Protein AF-A0A0P9JF90-F1 (afdb_monomer)

Foldseek 3Di:
DDDDDDDPPPPVPDPPCPPPDPPPPDCCPPPPHPVVVVVVVVVVVVVVVVVVVVVVVVD

Organism: NCBI:txid251702

Secondary structure (DSSP, 8-state):
-------S-----S------------GGGSTT-HHHHHHHHHHHHHHHHHHHHHHHHH-

Solvent-accessible surface area (backbone atoms only — not comparable to full-atom values): 3975 Å² total; per-residue (Å²): 136,83,89,88,79,79,77,85,80,73,66,81,84,59,86,81,73,74,76,76,66,73,78,71,68,55,76,75,67,40,89,87,14,71,58,54,58,49,51,54,51,51,53,51,52,53,50,50,54,52,49,51,55,53,50,64,74,73,107

pLDDT: mean 75.44, std 15.05, range [40.75, 97.69]

Structure (mmCIF, N/CA/C/O backbone):
data_AF-A0A0P9JF90-F1
#
_entry.id   AF-A0A0P9JF90-F1
#
loop_
_atom_site.group_PDB
_atom_site.id
_atom_site.type_symbol
_atom_site.label_atom_id
_atom_site.label_alt_id
_atom_site.label_comp_id
_atom_site.label_asym_id
_atom_site.label_entity_id
_atom_site.label_seq_id
_atom_site.pdbx_PDB_ins_code
_atom_site.Cartn_x
_atom_site.Cartn_y
_atom_site.Cartn_z
_atom_site.occupancy
_atom_site.B_iso_or_equiv
_atom_site.auth_seq_id
_atom_site.auth_comp_id
_atom_site.auth_asym_id
_atom_site.auth_atom_id
_atom_site.pdbx_PDB_model_num
ATOM 1 N N . MET A 1 1 ? 17.691 -23.582 -54.623 1.00 40.75 1 MET A N 1
ATOM 2 C CA . MET A 1 1 ? 18.589 -24.115 -53.582 1.00 40.75 1 MET A CA 1
ATOM 3 C C . MET A 1 1 ? 19.350 -22.961 -52.950 1.00 40.75 1 MET A C 1
ATOM 5 O O . MET A 1 1 ? 20.113 -22.303 -53.638 1.00 40.75 1 MET A O 1
ATOM 9 N N . THR A 1 2 ? 19.006 -22.700 -51.685 1.00 47.22 2 THR A N 1
ATOM 10 C CA . THR A 1 2 ? 19.829 -22.156 -50.585 1.00 47.22 2 THR A CA 1
ATOM 11 C C . THR A 1 2 ? 20.643 -20.860 -50.752 1.00 47.22 2 THR A C 1
ATOM 13 O O . THR A 1 2 ? 21.680 -20.795 -51.400 1.00 47.22 2 THR A O 1
ATOM 16 N N .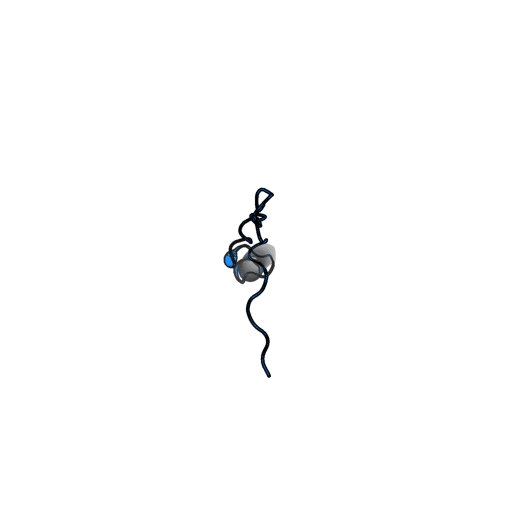 LEU A 1 3 ? 20.177 -19.857 -49.996 1.00 63.28 3 LEU A N 1
ATOM 17 C CA . LEU A 1 3 ? 20.908 -18.720 -49.434 1.00 63.28 3 LEU A CA 1
ATOM 18 C C . LEU A 1 3 ? 22.100 -19.187 -48.573 1.00 63.28 3 LEU A C 1
ATOM 20 O O . LEU A 1 3 ? 22.019 -20.260 -47.980 1.00 63.28 3 LEU A O 1
ATOM 24 N N . ILE A 1 4 ? 23.111 -18.314 -48.429 1.00 61.16 4 ILE A N 1
ATOM 25 C CA . ILE A 1 4 ? 24.027 -18.101 -47.276 1.00 61.16 4 ILE A CA 1
ATOM 26 C C . ILE A 1 4 ? 25.476 -17.921 -47.752 1.00 61.16 4 ILE A C 1
ATOM 28 O O . ILE A 1 4 ? 26.211 -18.883 -47.937 1.00 61.16 4 ILE A O 1
ATOM 32 N N . ARG A 1 5 ? 25.905 -16.659 -47.859 1.00 60.59 5 ARG A N 1
ATOM 33 C CA . ARG A 1 5 ? 26.891 -16.048 -46.946 1.00 60.59 5 ARG A CA 1
ATOM 34 C C . ARG A 1 5 ? 26.946 -14.552 -47.267 1.00 60.59 5 ARG A C 1
ATOM 36 O O . ARG A 1 5 ? 27.501 -14.151 -48.283 1.00 60.59 5 ARG A O 1
ATOM 43 N N . GLY A 1 6 ? 26.271 -13.743 -46.450 1.00 60.09 6 GLY A N 1
ATOM 44 C CA . GLY A 1 6 ? 26.248 -12.285 -46.599 1.00 60.09 6 GLY A CA 1
ATOM 45 C C . GLY A 1 6 ? 27.655 -11.681 -46.608 1.00 60.09 6 GLY A C 1
ATOM 46 O O . GLY A 1 6 ? 28.606 -12.293 -46.115 1.00 60.09 6 GLY A O 1
ATOM 47 N N . SER A 1 7 ? 27.785 -10.483 -47.183 1.00 65.81 7 SER A N 1
ATOM 48 C CA . SER A 1 7 ? 29.067 -9.790 -47.263 1.00 65.81 7 SER A CA 1
ATOM 49 C C . SER A 1 7 ? 29.648 -9.536 -45.860 1.00 65.81 7 SER A C 1
ATOM 51 O O . SER A 1 7 ? 28.902 -9.230 -44.926 1.00 65.81 7 SER A O 1
ATOM 53 N N . PRO A 1 8 ? 30.980 -9.592 -45.672 1.00 56.66 8 PRO A N 1
ATOM 54 C CA . PRO A 1 8 ? 31.616 -9.243 -44.400 1.00 56.66 8 PRO A CA 1
ATOM 55 C C . PRO A 1 8 ? 31.580 -7.732 -44.113 1.00 56.66 8 PRO A C 1
ATOM 57 O O . PRO A 1 8 ? 32.263 -7.253 -43.214 1.00 56.66 8 PRO A O 1
ATOM 60 N N . GLN A 1 9 ? 30.799 -6.950 -44.863 1.00 59.25 9 GLN A N 1
ATOM 61 C CA . GLN A 1 9 ? 30.762 -5.490 -44.775 1.00 59.25 9 GLN A CA 1
ATOM 62 C C . GLN A 1 9 ? 29.821 -5.010 -43.667 1.00 59.25 9 GLN A C 1
ATOM 64 O O . GLN A 1 9 ? 29.178 -3.973 -43.782 1.00 59.25 9 GLN A O 1
ATOM 69 N N . ARG A 1 10 ? 29.798 -5.724 -42.538 1.00 56.34 10 ARG A N 1
ATOM 70 C CA . ARG A 1 10 ? 29.498 -5.098 -41.250 1.00 56.34 10 ARG A CA 1
ATOM 71 C C . ARG A 1 10 ? 30.819 -4.718 -40.590 1.00 56.34 10 ARG A C 1
ATOM 73 O O . ARG A 1 10 ? 31.127 -5.135 -39.478 1.00 56.34 10 ARG A O 1
ATOM 80 N N . ALA A 1 11 ? 31.600 -3.916 -41.314 1.00 57.06 11 ALA A N 1
ATOM 81 C CA . ALA A 1 11 ? 32.562 -3.032 -40.690 1.00 57.06 11 ALA A CA 1
ATOM 82 C C . ALA A 1 11 ? 31.756 -2.186 -39.704 1.00 57.06 11 ALA A C 1
ATOM 84 O O . ALA A 1 11 ? 30.866 -1.431 -40.095 1.00 57.06 11 ALA A O 1
ATOM 85 N N . ILE A 1 12 ? 31.995 -2.407 -38.416 1.00 64.62 12 ILE A N 1
ATOM 86 C CA . ILE A 1 12 ? 31.469 -1.589 -37.331 1.00 64.62 12 ILE A CA 1
ATOM 87 C C . ILE A 1 12 ? 32.147 -0.224 -37.480 1.00 64.62 12 ILE A C 1
ATOM 89 O O . ILE A 1 12 ? 33.147 0.062 -36.835 1.00 64.62 12 ILE A O 1
ATOM 93 N N . LEU A 1 13 ? 31.659 0.589 -38.416 1.00 62.19 13 LEU A N 1
ATOM 94 C CA . LEU A 1 13 ? 32.140 1.941 -38.652 1.00 62.19 13 LEU A CA 1
ATOM 95 C C . LEU A 1 13 ? 31.174 2.908 -37.978 1.00 62.19 13 LEU A C 1
ATOM 97 O O . LEU A 1 13 ? 30.365 3.589 -38.598 1.00 62.19 13 LEU A O 1
ATOM 101 N N . GLY A 1 14 ? 31.229 2.875 -36.657 1.00 68.75 14 GLY A N 1
ATOM 102 C CA . GLY A 1 14 ? 30.484 3.748 -35.773 1.00 68.75 14 GLY A CA 1
ATOM 103 C C . GLY A 1 14 ? 30.549 3.186 -34.359 1.00 68.75 14 GLY A C 1
ATOM 104 O O . GLY A 1 14 ? 30.435 1.967 -34.199 1.00 68.75 14 GLY A O 1
ATOM 105 N N . PRO A 1 15 ? 30.726 4.021 -33.321 1.00 67.12 15 P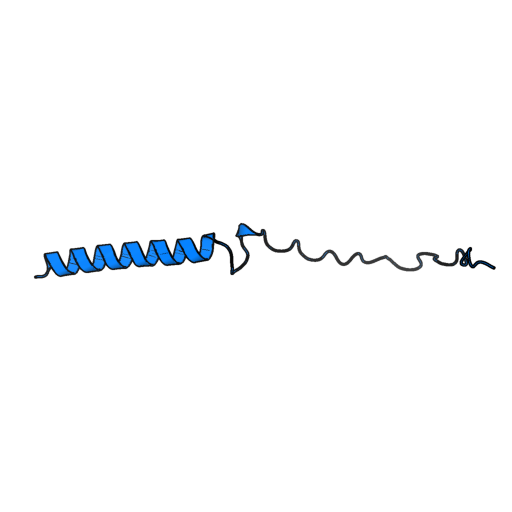RO A N 1
ATOM 106 C 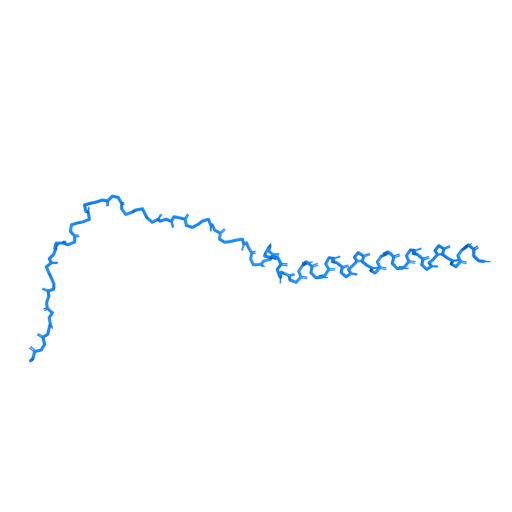CA . PRO A 1 15 ? 30.539 3.560 -31.958 1.00 67.12 15 PRO A CA 1
ATOM 107 C C . PRO A 1 15 ? 29.117 3.009 -31.866 1.00 67.12 15 PRO A C 1
ATOM 109 O O . PRO A 1 15 ? 28.148 3.762 -31.979 1.00 67.12 15 PRO A O 1
ATOM 112 N N . VAL A 1 16 ? 28.978 1.692 -31.695 1.00 66.56 16 VAL A N 1
ATOM 113 C CA . VAL A 1 16 ? 27.704 1.088 -31.310 1.00 66.56 16 VAL A CA 1
ATOM 114 C C . VAL A 1 16 ? 27.375 1.683 -29.950 1.00 66.56 16 VAL A C 1
ATOM 116 O O . VAL A 1 16 ? 27.857 1.229 -28.913 1.00 66.56 16 VAL A O 1
ATOM 119 N N . ARG A 1 17 ? 26.582 2.755 -29.948 1.00 66.50 17 ARG A N 1
ATOM 120 C CA . ARG A 1 17 ? 25.953 3.269 -28.741 1.00 66.50 17 ARG A CA 1
ATOM 121 C C . ARG A 1 17 ? 24.899 2.237 -28.376 1.00 66.50 17 ARG A C 1
ATOM 123 O O . ARG A 1 17 ? 23.740 2.363 -28.758 1.00 66.50 17 ARG A O 1
ATOM 130 N N . LEU A 1 18 ? 25.320 1.193 -27.661 1.00 68.31 18 LEU A N 1
ATOM 131 C CA . LEU A 1 18 ? 24.438 0.442 -26.782 1.00 68.31 18 LEU A CA 1
ATOM 132 C C . LEU A 1 18 ? 23.821 1.498 -25.876 1.00 68.31 18 LEU A C 1
ATOM 134 O O . LEU A 1 18 ? 24.461 1.970 -24.938 1.00 68.31 18 LEU A O 1
ATOM 138 N N . ALA A 1 19 ? 22.631 1.970 -26.241 1.00 65.50 19 ALA A N 1
ATOM 139 C CA . ALA A 1 19 ? 21.876 2.884 -25.420 1.00 65.50 19 ALA A CA 1
ATOM 140 C C . ALA A 1 19 ? 21.672 2.149 -24.099 1.00 65.50 19 ALA A C 1
ATOM 142 O O . ALA A 1 19 ? 20.855 1.233 -24.004 1.00 65.50 19 ALA A O 1
ATOM 143 N N . ARG A 1 20 ? 22.487 2.488 -23.096 1.00 66.81 20 ARG A N 1
ATOM 144 C CA . ARG A 1 20 ? 22.286 2.031 -21.733 1.00 66.81 20 ARG A CA 1
ATOM 145 C C . ARG A 1 20 ? 20.945 2.614 -21.331 1.00 66.81 20 ARG A C 1
ATOM 147 O O . ARG A 1 20 ? 20.857 3.779 -20.950 1.00 66.81 20 ARG A O 1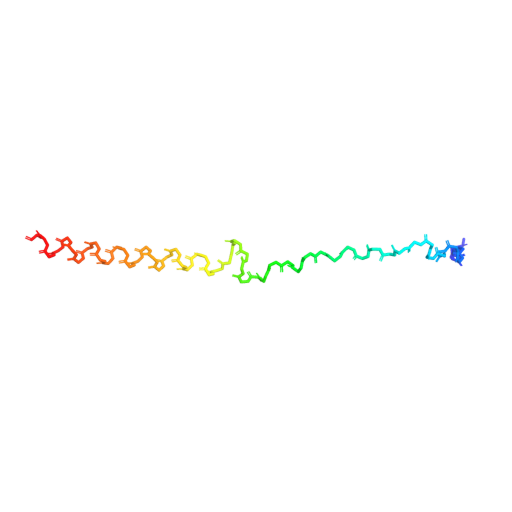
ATOM 154 N N . ARG A 1 21 ? 19.886 1.821 -21.480 1.00 67.81 21 ARG A N 1
ATOM 155 C CA . ARG A 1 21 ? 18.604 2.125 -20.862 1.00 67.81 21 ARG A CA 1
ATOM 156 C C . ARG A 1 21 ? 18.922 2.281 -19.372 1.00 67.81 21 ARG A C 1
ATOM 158 O O . ARG A 1 21 ? 19.615 1.404 -18.840 1.00 67.81 21 ARG A O 1
ATOM 165 N N . PRO A 1 22 ? 18.505 3.372 -18.707 1.00 69.25 22 PRO A N 1
ATOM 166 C CA . PRO A 1 22 ? 18.558 3.425 -17.255 1.00 69.25 22 PRO A CA 1
ATOM 167 C C . PRO A 1 22 ? 18.019 2.096 -16.741 1.00 69.25 22 PRO A C 1
ATOM 169 O O . PRO A 1 22 ? 17.006 1.620 -17.271 1.00 69.25 22 PRO A O 1
ATOM 172 N N . ALA A 1 23 ? 18.741 1.459 -15.813 1.00 71.00 23 ALA A N 1
ATOM 173 C CA . ALA A 1 23 ? 18.252 0.246 -15.179 1.00 71.00 23 ALA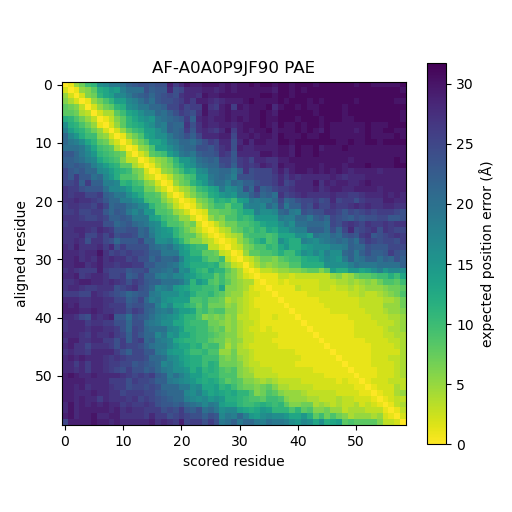 A CA 1
ATOM 174 C C . ALA A 1 23 ? 16.803 0.534 -14.791 1.00 71.00 23 ALA A C 1
ATOM 176 O O . ALA A 1 23 ? 16.531 1.526 -14.111 1.00 71.00 23 ALA A O 1
ATOM 177 N N . SER A 1 24 ? 15.869 -0.225 -15.370 1.00 69.81 24 SER A N 1
ATOM 178 C CA . SER A 1 24 ? 14.466 -0.030 -15.036 1.00 69.81 24 SER A CA 1
ATOM 179 C C . SER A 1 24 ? 14.361 -0.121 -13.523 1.00 69.81 24 SER A C 1
ATOM 181 O O . SER A 1 24 ? 15.076 -0.919 -12.917 1.00 69.81 24 SER A O 1
ATOM 183 N N . HIS A 1 25 ? 13.531 0.736 -12.939 1.00 68.81 25 HIS A N 1
ATOM 184 C CA . HIS A 1 25 ? 13.337 0.781 -11.500 1.00 68.81 25 HIS A CA 1
ATOM 185 C C . HIS A 1 25 ? 13.184 -0.641 -10.936 1.00 68.81 25 HIS A C 1
ATOM 187 O O . HIS A 1 25 ? 12.514 -1.448 -11.606 1.00 68.81 25 HIS A O 1
ATOM 193 N N . PRO A 1 26 ? 13.796 -0.956 -9.775 1.00 69.25 26 PRO A N 1
ATOM 194 C CA . PRO A 1 26 ? 13.625 -2.249 -9.122 1.00 69.25 26 PRO A CA 1
ATOM 195 C C . PRO A 1 26 ? 12.137 -2.632 -9.113 1.00 69.25 26 PRO A C 1
ATOM 197 O O . PRO A 1 26 ? 11.289 -1.740 -8.998 1.00 69.25 26 PRO A O 1
ATOM 200 N N . PRO A 1 27 ? 11.774 -3.909 -9.321 1.00 62.47 27 PRO A N 1
ATOM 201 C CA . PRO A 1 27 ? 10.370 -4.329 -9.400 1.00 62.47 27 PRO A CA 1
ATOM 2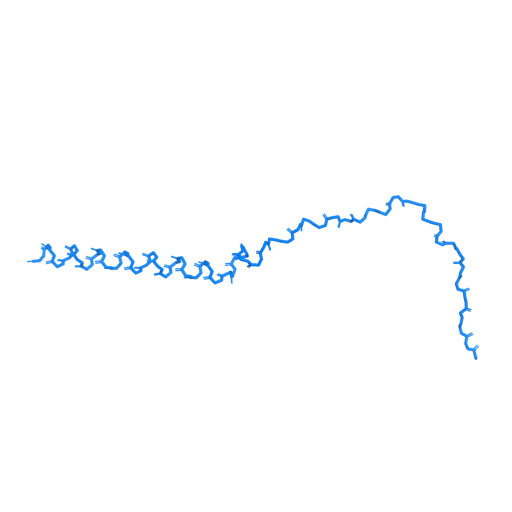02 C C . PRO A 1 27 ? 9.555 -3.887 -8.172 1.00 62.47 27 PRO A C 1
ATOM 204 O O . PRO A 1 27 ? 8.383 -3.547 -8.292 1.00 62.47 27 PRO A O 1
ATOM 207 N N . ASP A 1 28 ? 10.215 -3.801 -7.024 1.00 63.16 28 ASP A N 1
ATOM 208 C CA . ASP A 1 28 ? 9.749 -3.290 -5.738 1.00 63.16 28 ASP A CA 1
ATOM 209 C C . ASP A 1 28 ? 9.473 -1.777 -5.702 1.00 63.16 28 ASP A C 1
ATOM 211 O O . ASP A 1 28 ? 8.703 -1.327 -4.853 1.00 63.16 28 ASP A O 1
ATOM 215 N N . GLN A 1 29 ? 10.022 -1.005 -6.642 1.00 61.81 29 GLN A N 1
ATOM 216 C CA . GLN A 1 29 ? 9.925 0.454 -6.696 1.00 61.81 29 GLN A CA 1
ATOM 217 C C . GLN A 1 29 ? 9.002 0.955 -7.828 1.00 61.81 29 GLN A C 1
ATOM 219 O O . GLN A 1 29 ? 8.691 2.144 -7.905 1.00 61.81 29 GLN A O 1
ATOM 224 N N . ARG A 1 30 ? 8.502 0.069 -8.705 1.00 71.50 30 ARG A N 1
ATOM 225 C CA . ARG A 1 30 ? 7.472 0.431 -9.698 1.00 71.50 30 ARG A CA 1
ATOM 226 C C . ARG A 1 30 ? 6.181 0.876 -8.998 1.00 71.50 30 ARG A C 1
ATOM 228 O O . ARG A 1 30 ? 5.832 0.352 -7.947 1.00 71.50 30 ARG A O 1
ATOM 235 N N . GLN A 1 31 ? 5.466 1.828 -9.601 1.00 63.41 31 GLN A N 1
ATOM 236 C CA . GLN A 1 31 ? 4.252 2.444 -9.037 1.00 63.41 31 GLN A CA 1
ATOM 237 C C . GLN A 1 31 ? 3.149 1.420 -8.679 1.00 63.41 31 GLN A C 1
ATOM 239 O O . GLN A 1 31 ? 2.394 1.667 -7.743 1.00 63.41 31 GLN A O 1
ATOM 244 N N . ASP A 1 32 ? 3.150 0.242 -9.315 1.00 65.56 32 ASP A N 1
ATOM 245 C CA . ASP A 1 32 ? 2.253 -0.896 -9.039 1.00 65.56 32 ASP A CA 1
ATOM 246 C C . ASP A 1 32 ? 2.858 -1.974 -8.114 1.00 65.56 32 ASP A C 1
ATOM 248 O O . ASP A 1 32 ? 2.442 -3.133 -8.120 1.00 65.56 32 ASP A O 1
ATOM 252 N N . SER A 1 33 ? 3.883 -1.632 -7.333 1.00 73.94 33 SER A N 1
ATOM 253 C CA . SER A 1 33 ? 4.462 -2.546 -6.349 1.00 73.94 33 SER A CA 1
ATOM 254 C C . SER A 1 33 ? 3.457 -2.851 -5.237 1.00 73.94 33 SER A C 1
ATOM 256 O O . SER A 1 33 ? 2.736 -1.969 -4.756 1.00 73.94 33 SER A O 1
ATOM 258 N N . ALA A 1 34 ? 3.471 -4.096 -4.754 1.00 82.88 34 ALA A N 1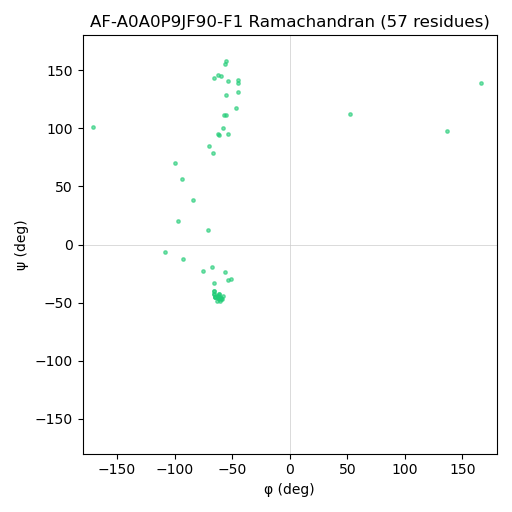
ATOM 259 C CA . ALA A 1 34 ? 2.733 -4.506 -3.559 1.00 82.88 34 ALA A CA 1
ATOM 260 C C . ALA A 1 34 ? 3.010 -3.573 -2.364 1.00 82.88 34 ALA A C 1
ATOM 262 O O . ALA A 1 34 ? 2.129 -3.341 -1.538 1.00 82.88 34 ALA A O 1
ATOM 263 N N . VAL A 1 35 ? 4.208 -2.982 -2.312 1.00 81.00 35 VAL A N 1
ATOM 264 C CA . VAL A 1 35 ? 4.623 -2.022 -1.285 1.00 81.00 35 VAL A CA 1
ATOM 265 C C . VAL A 1 35 ? 3.737 -0.774 -1.286 1.00 81.00 35 VAL A C 1
ATOM 267 O O . VAL A 1 35 ? 3.314 -0.344 -0.216 1.00 81.00 35 VAL A O 1
ATOM 270 N N . THR A 1 36 ? 3.388 -0.226 -2.454 1.00 85.50 36 THR A N 1
ATOM 271 C CA . THR A 1 36 ? 2.538 0.973 -2.563 1.00 85.50 36 THR A CA 1
ATOM 272 C C . THR A 1 36 ? 1.131 0.700 -2.035 1.00 85.50 36 THR A C 1
ATOM 274 O O . THR A 1 36 ? 0.595 1.473 -1.241 1.00 85.50 36 THR A O 1
ATOM 277 N N . TYR A 1 37 ? 0.541 -0.437 -2.415 1.00 85.94 37 TYR A N 1
ATOM 278 C CA . TYR A 1 37 ? -0.790 -0.827 -1.949 1.00 85.94 37 TYR A CA 1
ATOM 279 C C . TYR A 1 37 ? -0.816 -1.097 -0.435 1.00 85.94 37 TYR A C 1
ATOM 281 O O . TYR A 1 37 ? -1.723 -0.646 0.270 1.00 85.94 37 TYR A O 1
ATOM 289 N N . VAL A 1 38 ? 0.202 -1.790 0.086 1.00 88.94 38 VAL A N 1
ATOM 290 C CA . VAL A 1 38 ? 0.335 -2.064 1.524 1.00 88.94 38 VAL A CA 1
ATOM 291 C C . VAL A 1 38 ? 0.556 -0.774 2.311 1.00 88.94 38 VAL A C 1
ATOM 293 O O . VAL A 1 38 ? -0.096 -0.587 3.335 1.00 88.94 38 VAL A O 1
ATOM 296 N N . ALA A 1 39 ? 1.398 0.141 1.825 1.00 93.12 39 ALA A N 1
ATOM 297 C CA . ALA A 1 39 ? 1.643 1.423 2.479 1.00 93.12 39 ALA A CA 1
ATOM 298 C C . ALA A 1 39 ? 0.346 2.231 2.632 1.00 93.12 39 ALA A C 1
ATOM 300 O O . ALA A 1 39 ? 0.029 2.681 3.733 1.00 93.12 39 ALA A O 1
ATOM 301 N N . ILE A 1 40 ? -0.454 2.335 1.566 1.00 94.25 40 ILE A N 1
ATOM 302 C CA . ILE A 1 40 ? -1.752 3.026 1.609 1.00 94.25 40 ILE A CA 1
ATOM 303 C C . ILE A 1 40 ? -2.705 2.338 2.597 1.00 94.25 40 ILE A C 1
ATOM 305 O O . ILE A 1 40 ? -3.354 3.007 3.404 1.00 94.25 40 ILE A O 1
ATOM 309 N N . ARG A 1 41 ? -2.774 0.999 2.587 1.00 95.75 41 ARG A N 1
ATOM 310 C CA . ARG A 1 41 ? -3.641 0.243 3.504 1.00 95.75 41 ARG A CA 1
ATOM 311 C C . ARG A 1 41 ? -3.252 0.461 4.971 1.00 95.75 41 ARG A C 1
ATOM 313 O O . ARG A 1 41 ? -4.133 0.670 5.801 1.00 95.75 41 ARG A O 1
ATOM 320 N N . VAL A 1 42 ? -1.958 0.420 5.289 1.00 96.50 42 VAL A N 1
ATOM 321 C CA . VAL A 1 42 ? -1.447 0.608 6.656 1.00 96.50 42 VAL A CA 1
ATOM 322 C C . VAL A 1 42 ? -1.739 2.020 7.155 1.00 96.50 42 VAL A C 1
ATOM 324 O O . VAL A 1 42 ? -2.253 2.176 8.261 1.00 96.50 42 VAL A O 1
ATOM 327 N N . VAL A 1 43 ? -1.491 3.043 6.332 1.00 97.44 43 VAL A N 1
ATOM 328 C CA . VAL A 1 43 ? -1.798 4.436 6.692 1.00 97.44 43 VAL A CA 1
ATOM 329 C C . VAL A 1 43 ? -3.293 4.608 6.973 1.00 97.44 43 VAL A C 1
ATOM 331 O O . VAL A 1 43 ? -3.654 5.156 8.013 1.00 97.44 43 VAL A O 1
ATOM 334 N N . ASN A 1 44 ? -4.165 4.074 6.112 1.00 97.12 44 ASN A N 1
ATOM 335 C CA . ASN A 1 44 ? -5.613 4.144 6.322 1.00 97.12 44 ASN A CA 1
ATOM 336 C C . ASN A 1 44 ? -6.051 3.439 7.612 1.00 97.12 44 ASN A C 1
ATOM 338 O O . ASN A 1 44 ? -6.857 3.989 8.361 1.00 97.12 44 ASN A O 1
ATOM 342 N N . ALA A 1 45 ? -5.504 2.257 7.907 1.00 97.31 45 ALA A N 1
ATOM 343 C CA . ALA A 1 45 ? -5.814 1.531 9.136 1.00 97.31 45 ALA A CA 1
ATOM 344 C C . ALA A 1 45 ? -5.436 2.338 10.389 1.00 97.31 45 ALA A C 1
ATOM 346 O O . ALA A 1 45 ? -6.250 2.470 11.303 1.00 97.31 45 ALA A O 1
ATOM 347 N N . ILE A 1 46 ? -4.244 2.943 10.398 1.00 97.31 46 ILE A N 1
ATOM 348 C CA . ILE A 1 46 ? -3.772 3.775 11.513 1.00 97.31 46 ILE A CA 1
ATOM 349 C C . ILE A 1 46 ? -4.689 4.986 11.712 1.00 97.31 46 ILE A C 1
ATOM 351 O O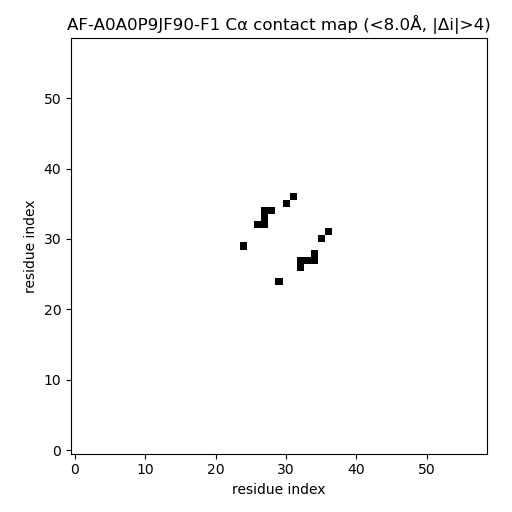 . ILE A 1 46 ? -5.081 5.289 12.840 1.00 97.31 46 ILE A O 1
ATOM 355 N N . VAL A 1 47 ? -5.051 5.679 10.628 1.00 97.69 47 VAL A N 1
ATOM 356 C CA . VAL A 1 47 ? -5.930 6.856 10.693 1.00 97.69 47 VAL A CA 1
ATOM 357 C C . VAL A 1 47 ? -7.304 6.482 11.247 1.00 97.69 47 VAL A C 1
ATOM 359 O O . VAL A 1 47 ? -7.784 7.149 12.163 1.00 97.69 47 VAL A O 1
ATOM 362 N N . VAL A 1 48 ? -7.916 5.403 10.751 1.00 97.06 48 VAL A N 1
ATOM 363 C CA . VAL A 1 48 ? -9.230 4.931 11.217 1.00 97.06 48 VAL A CA 1
ATOM 364 C C . VAL A 1 48 ? -9.187 4.544 12.693 1.00 97.06 48 VAL A C 1
ATOM 366 O O . VAL A 1 48 ? -10.040 4.977 13.464 1.00 97.06 48 VAL A O 1
ATOM 369 N N . GLU A 1 49 ? -8.174 3.791 13.119 1.00 96.44 49 GLU A N 1
ATOM 370 C CA . GLU A 1 49 ? -8.020 3.381 14.516 1.00 96.44 49 GLU A CA 1
ATOM 371 C C . GLU A 1 49 ? -7.907 4.593 15.451 1.00 96.44 49 GLU A C 1
ATOM 373 O O . GLU A 1 49 ? -8.586 4.669 16.478 1.00 96.44 49 GLU A O 1
ATOM 378 N N . LYS A 1 50 ? -7.067 5.569 15.090 1.00 95.62 50 LYS A N 1
ATOM 379 C CA . LYS A 1 50 ? -6.895 6.800 15.870 1.00 95.62 50 LYS A CA 1
ATOM 380 C C . LYS A 1 50 ? -8.165 7.638 15.882 1.00 95.62 50 LYS A C 1
ATOM 382 O O . LYS A 1 50 ? -8.509 8.179 16.930 1.00 95.62 50 LYS A O 1
ATOM 387 N N . HIS A 1 51 ? -8.862 7.728 14.752 1.00 94.75 51 HIS A N 1
ATOM 388 C CA . HIS A 1 51 ? -10.109 8.471 14.649 1.00 94.75 51 HIS A CA 1
ATOM 389 C C . HIS A 1 51 ? -11.192 7.861 15.541 1.00 94.75 51 HIS A C 1
ATOM 391 O O . HIS A 1 51 ? -11.772 8.580 16.344 1.00 94.75 51 HIS A O 1
ATOM 397 N N . ILE A 1 52 ? -11.394 6.541 15.488 1.00 94.12 52 ILE A N 1
ATOM 398 C CA . ILE A 1 52 ? -12.368 5.844 16.340 1.00 94.12 52 ILE A CA 1
ATOM 399 C C . ILE A 1 52 ? -12.021 6.027 17.816 1.00 94.12 52 ILE A C 1
ATOM 401 O O . ILE A 1 52 ? -12.882 6.425 18.592 1.00 94.12 52 ILE A O 1
ATOM 405 N N . LYS A 1 53 ? -10.761 5.800 18.210 1.00 92.81 53 LYS A N 1
ATOM 406 C CA . LYS A 1 53 ? -10.322 5.995 19.601 1.00 92.81 53 LYS A CA 1
ATOM 407 C C . LYS A 1 53 ? -10.572 7.423 20.079 1.00 92.81 53 LYS A C 1
ATOM 409 O O . LYS A 1 53 ? -11.078 7.619 21.174 1.00 92.81 53 LYS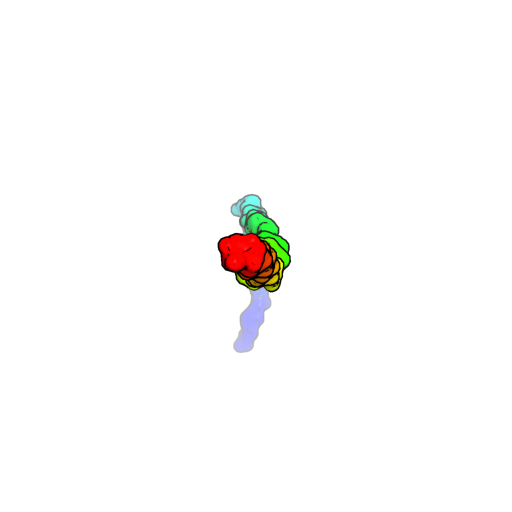 A O 1
ATOM 414 N N . ASN A 1 54 ? -10.253 8.417 19.256 1.00 91.38 54 ASN A N 1
ATOM 415 C CA . ASN A 1 54 ? -10.494 9.818 19.581 1.00 91.38 54 ASN A CA 1
ATOM 416 C C . ASN A 1 54 ? -11.994 10.141 19.670 1.00 91.38 54 ASN A C 1
ATOM 418 O O . ASN A 1 54 ? -12.396 10.864 20.569 1.00 91.38 54 ASN A O 1
ATOM 422 N N . THR A 1 55 ? -12.822 9.598 18.778 1.00 87.56 55 THR A N 1
ATOM 423 C CA . THR A 1 55 ? -14.280 9.775 18.820 1.00 87.56 55 THR A CA 1
ATOM 424 C C . THR A 1 55 ? -14.880 9.138 20.070 1.00 87.56 55 THR A C 1
ATOM 426 O O . THR A 1 55 ? -15.651 9.792 20.754 1.00 87.56 55 THR A O 1
ATOM 429 N N . VAL A 1 56 ? -14.476 7.915 20.424 1.00 85.38 56 VAL A N 1
ATOM 430 C CA . VAL A 1 56 ? -14.948 7.217 21.635 1.00 85.38 56 VAL A CA 1
ATOM 431 C C . VAL A 1 56 ? -14.503 7.919 22.920 1.00 85.38 56 VAL A C 1
ATOM 433 O O . VAL A 1 56 ? -15.231 7.895 23.896 1.00 85.38 56 VAL A O 1
ATOM 436 N N . VAL A 1 57 ? -13.331 8.557 22.938 1.00 81.75 57 VAL A N 1
ATOM 437 C CA . VAL A 1 57 ? -12.863 9.341 24.100 1.00 81.75 57 VAL A CA 1
ATOM 438 C C . VAL A 1 57 ? -13.581 10.693 24.219 1.00 81.75 57 VAL A C 1
ATOM 440 O O . VAL A 1 57 ? -13.598 11.287 25.293 1.00 81.75 57 VAL A O 1
ATOM 443 N N . ARG A 1 58 ? -14.128 11.213 23.115 1.00 74.19 58 ARG A N 1
ATOM 444 C CA . ARG A 1 58 ? -14.803 12.520 23.059 1.00 74.19 58 ARG A CA 1
ATOM 445 C C . ARG A 1 58 ? -16.317 12.453 23.278 1.00 74.19 58 ARG A C 1
ATOM 447 O O . ARG A 1 58 ? -16.919 13.514 23.425 1.00 74.19 58 ARG A O 1
ATOM 454 N N . VAL A 1 59 ? -16.907 11.261 23.238 1.00 66.62 59 VAL A N 1
ATOM 455 C CA . VAL A 1 59 ? -18.323 10.984 23.540 1.00 66.62 59 VAL A CA 1
ATOM 456 C C . VAL A 1 59 ? -18.434 10.552 24.993 1.00 66.62 59 VAL A C 1
ATOM 458 O O . VAL A 1 59 ? -19.371 11.036 25.661 1.00 66.62 59 VAL A O 1
#

Radius of gyration: 29.06 Å; Cα contacts (8 Å, |Δi|>4): 8; chains: 1; bounding box: 51×37×78 Å

Sequence (59 aa):
MTLIRGSPQRAILGPVRLARRPASHPPDQRQDSAVTYVAIRVVNAIVVEKHIKNTVVRV

Mean predicted aligned error: 16.95 Å